Protein AF-A0A7S4QC74-F1 (afdb_monomer)

Radius of gyration: 22.08 Å; Cα contacts (8 Å, |Δi|>4): 147; chains: 1; bounding box: 47×64×62 Å

Organism: NCBI:txid49249

Mean predicted aligned error: 10.36 Å

Foldseek 3Di:
DDDDDDDPPPPPPDDPPPPDQDEEEDECEEDPGNDLVSSLVVVVCCCVVPVHQHYEYEQFYAYPPDDDPVCSQPPGDGDLVSQVVVCVVCVSHDYHYDHDQDDPVSVCCSVPNPQWDADPVGFIAGPPDRDTDDDDD

Nearest PDB structures (foldseek):
  7sq0-assembly1_A  TM=4.522E-01  e=2.556E+00  Giardia lamblia ATCC 50803
  7sq0-assembly1_B  TM=4.521E-01  e=2.919E+00  Giardia lamblia ATCC 50803
  6ces-assembly1_C  TM=3.600E-01  e=2.239E+00  Homo sapiens
  6fv3-assembly2_C  TM=4.320E-01  e=5.669E+00  Mycolicibacterium smegmatis MC2 155
  8v2j-assembly1_B  TM=4.668E-01  e=6.474E+00  Homo sapiens

Sequence (137 aa):
PIVSPPSTTTTTASKPPNQKKVSIKTRIGIDQHESLPFLLNYISNLHTNSNVTRFFIHARKVYTSGLNPAQNRFVPPLNYTRVYELCNTFPQCNFWLNGGIWDLKHARDIAFGDGVKFDCDGVGYIQDNNDPIKEKE

Structure (mmCIF, N/CA/C/O backbone):
data_AF-A0A7S4QC74-F1
#
_entry.id   AF-A0A7S4QC74-F1
#
loop_
_atom_site.group_PDB
_atom_site.id
_atom_site.type_symbol
_atom_site.label_atom_id
_atom_site.label_alt_id
_atom_site.label_comp_id
_atom_site.label_asym_id
_atom_site.label_entity_id
_atom_site.label_seq_id
_atom_site.pdbx_PDB_ins_code
_atom_site.Cartn_x
_atom_site.Cartn_y
_atom_site.Cartn_z
_atom_site.occupancy
_atom_site.B_iso_or_equiv
_atom_site.auth_seq_id
_atom_site.auth_comp_id
_atom_site.auth_asym_id
_atom_site.auth_atom_id
_atom_site.pdbx_PDB_model_num
ATOM 1 N N . PRO A 1 1 ? -37.391 39.377 44.274 1.00 40.22 1 PRO A N 1
ATOM 2 C CA . PRO A 1 1 ? -37.487 38.512 43.074 1.00 40.22 1 PRO A CA 1
ATOM 3 C C . PRO A 1 1 ? -36.085 38.152 42.563 1.00 40.22 1 PRO A C 1
ATOM 5 O O . PRO A 1 1 ? -35.385 39.001 42.025 1.00 40.22 1 PRO A O 1
ATOM 8 N N . ILE A 1 2 ? -35.650 36.921 42.831 1.00 39.28 2 ILE A N 1
ATOM 9 C CA . ILE A 1 2 ? -34.352 36.399 42.392 1.00 39.28 2 ILE A CA 1
ATOM 10 C C . ILE A 1 2 ? -34.550 35.877 40.967 1.00 39.28 2 ILE A C 1
ATOM 12 O O . ILE A 1 2 ? -35.340 34.961 40.759 1.00 39.28 2 ILE A O 1
ATOM 16 N N . VAL A 1 3 ? -33.894 36.496 39.987 1.00 45.22 3 VAL A N 1
ATOM 17 C CA . VAL A 1 3 ? -33.940 36.062 38.584 1.00 45.22 3 VAL A CA 1
ATOM 18 C C . VAL A 1 3 ? -32.833 35.031 38.380 1.00 45.22 3 VAL A C 1
ATOM 20 O O . VAL A 1 3 ? -31.654 35.350 38.523 1.00 45.22 3 VAL A O 1
ATOM 23 N N . SER A 1 4 ? -33.207 33.785 38.100 1.00 40.53 4 SER A N 1
ATOM 24 C CA . SER A 1 4 ? -32.265 32.713 37.763 1.00 40.53 4 SER A CA 1
ATOM 25 C C . SER A 1 4 ? -31.612 32.968 36.394 1.00 40.53 4 SER A C 1
ATOM 27 O O . SER A 1 4 ? -32.293 33.452 35.486 1.00 40.53 4 SER A O 1
ATOM 29 N N . PRO A 1 5 ? -30.320 32.642 36.205 1.00 48.69 5 PRO A N 1
ATOM 30 C CA . PRO A 1 5 ? -29.656 32.805 34.915 1.00 48.69 5 PRO A CA 1
ATOM 31 C C . PRO A 1 5 ? -30.138 31.755 33.894 1.00 48.69 5 PRO A C 1
ATOM 33 O O . PRO A 1 5 ? -30.537 30.655 34.287 1.00 48.69 5 PRO A O 1
ATOM 36 N N . PRO A 1 6 ? -30.094 32.064 32.583 1.00 45.94 6 PRO A N 1
ATOM 37 C CA . PRO A 1 6 ? -30.527 31.140 31.542 1.00 45.94 6 PRO A CA 1
ATOM 38 C C . PRO A 1 6 ? -29.568 29.950 31.439 1.00 45.94 6 PRO A C 1
ATOM 40 O O . PRO A 1 6 ? -28.348 30.107 31.406 1.00 45.94 6 PRO A O 1
ATOM 43 N N . SER A 1 7 ? -30.130 28.745 31.379 1.00 40.47 7 SER A N 1
ATOM 44 C CA . SER A 1 7 ? -29.383 27.506 31.182 1.00 40.47 7 SER A CA 1
ATOM 45 C C . SER A 1 7 ? -28.845 27.441 29.751 1.00 40.47 7 SER A C 1
ATOM 47 O O . SER A 1 7 ? -29.613 27.325 28.796 1.00 40.47 7 SER A O 1
ATOM 49 N N . THR A 1 8 ? -27.525 27.494 29.586 1.00 39.59 8 THR A N 1
ATOM 50 C CA . THR A 1 8 ? -26.867 27.278 28.293 1.00 39.59 8 THR A CA 1
ATOM 51 C C . THR A 1 8 ? -27.073 25.825 27.873 1.00 39.59 8 THR A C 1
ATOM 53 O O . THR A 1 8 ? -26.426 24.915 28.387 1.00 39.59 8 THR A O 1
ATOM 56 N N . THR A 1 9 ? -28.007 25.578 26.957 1.00 37.03 9 THR A N 1
ATOM 57 C CA . THR A 1 9 ? -28.151 24.260 26.336 1.00 37.03 9 THR A CA 1
ATOM 58 C C . THR A 1 9 ? -27.048 24.121 25.292 1.00 37.03 9 THR A C 1
ATOM 60 O O . THR A 1 9 ? -27.121 24.710 24.215 1.00 37.03 9 THR A O 1
ATOM 63 N N . THR A 1 10 ? -25.990 23.375 25.612 1.00 37.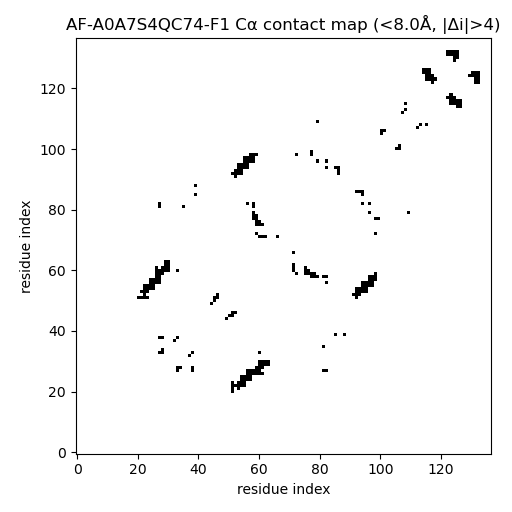34 10 THR A N 1
ATOM 64 C CA . THR A 1 10 ? -25.009 22.933 24.616 1.00 37.34 10 THR A CA 1
ATOM 65 C C . THR A 1 10 ? -25.703 21.932 23.701 1.00 37.34 10 THR A C 1
ATOM 67 O O . THR A 1 10 ? -25.745 20.736 23.983 1.00 37.34 10 THR A O 1
ATOM 70 N N . THR A 1 11 ? -26.289 22.423 22.610 1.00 39.62 11 THR A N 1
ATOM 71 C CA . THR A 1 11 ? -26.773 21.578 21.520 1.00 39.62 11 THR A CA 1
ATOM 72 C C . THR A 1 11 ? -25.557 20.912 20.891 1.00 39.62 11 THR A C 1
ATOM 74 O O . THR A 1 11 ? -24.855 21.505 20.073 1.00 39.62 11 THR A O 1
ATOM 77 N N . THR A 1 12 ? -25.275 19.674 21.290 1.00 44.22 12 THR A N 1
ATOM 78 C CA . THR A 1 12 ? -24.411 18.789 20.516 1.00 44.22 12 THR A CA 1
ATOM 79 C C . THR A 1 12 ? -25.059 18.657 19.143 1.00 44.22 12 THR A C 1
ATOM 81 O O . THR A 1 12 ? -26.157 18.120 19.001 1.00 44.22 12 THR A O 1
A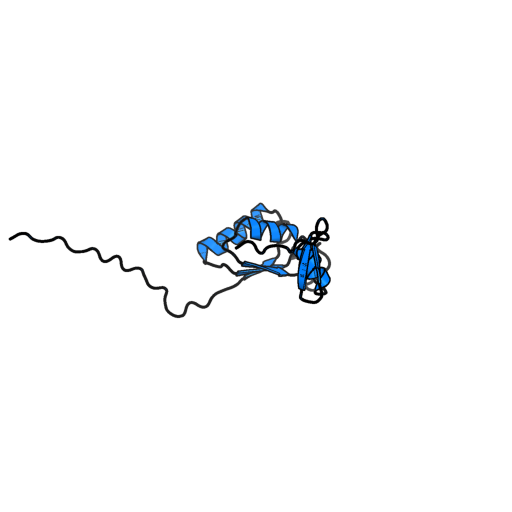TOM 84 N N . ALA A 1 13 ? -24.433 19.253 18.126 1.00 54.00 13 ALA A N 1
ATOM 85 C CA . ALA A 1 13 ? -24.905 19.153 16.755 1.00 54.00 13 ALA A CA 1
ATOM 86 C C . ALA A 1 13 ? -24.911 17.669 16.371 1.00 54.00 13 ALA A C 1
ATOM 88 O O . ALA A 1 13 ? -23.866 17.058 16.142 1.00 54.00 13 ALA A O 1
ATOM 89 N N . SER A 1 14 ? -26.101 17.072 16.381 1.00 60.22 14 SER A N 1
ATOM 90 C CA . SER A 1 14 ? -26.298 15.700 15.946 1.00 60.22 14 SER A CA 1
ATOM 91 C C . SER A 1 14 ? -25.851 15.588 14.488 1.00 60.22 14 SER A C 1
ATOM 93 O O . SER A 1 14 ? -26.221 16.390 13.628 1.00 60.22 14 SER A O 1
ATOM 95 N N . LYS A 1 15 ? -24.969 14.620 14.228 1.00 53.94 15 LYS A N 1
ATOM 96 C CA . LYS A 1 15 ? -24.432 14.337 12.896 1.00 53.94 15 LYS A CA 1
ATOM 97 C C . LYS A 1 15 ? -25.603 14.171 11.917 1.00 53.94 15 LYS A C 1
ATOM 99 O O . LYS A 1 15 ? -26.489 13.364 12.205 1.00 53.94 15 LYS A O 1
ATOM 104 N N . PRO A 1 16 ? -25.626 14.890 10.778 1.00 52.38 16 PRO A N 1
ATOM 105 C CA . PRO A 1 16 ? -26.773 14.871 9.886 1.00 52.38 16 PRO A CA 1
ATOM 106 C C . PRO A 1 16 ? -27.056 13.435 9.416 1.00 52.38 16 PRO A C 1
ATOM 108 O O . PRO A 1 16 ? -26.122 12.712 9.034 1.00 52.38 16 PRO A O 1
ATOM 111 N N . PRO A 1 17 ? -28.327 13.001 9.442 1.00 59.25 17 PRO A N 1
ATOM 112 C CA . PRO A 1 17 ? -28.722 11.617 9.219 1.00 59.25 17 PRO A CA 1
ATOM 113 C C . PRO A 1 17 ? -28.709 11.290 7.721 1.00 59.25 17 PRO A C 1
ATOM 115 O O . PRO A 1 17 ? -29.757 11.143 7.112 1.00 59.25 17 PRO A O 1
ATOM 118 N N . ASN A 1 18 ? -27.521 11.263 7.102 1.00 59.56 18 ASN A N 1
ATOM 119 C CA . ASN A 1 18 ? -27.227 10.583 5.825 1.00 59.56 18 ASN A CA 1
ATOM 120 C C . ASN A 1 18 ? -25.781 10.771 5.324 1.00 59.56 18 ASN A C 1
ATOM 122 O O . ASN A 1 18 ? -25.504 10.648 4.128 1.00 59.56 18 ASN A O 1
ATOM 126 N N . GLN A 1 19 ? -24.817 11.068 6.202 1.00 70.19 19 GLN A N 1
ATOM 127 C CA . GLN A 1 19 ? -23.430 11.210 5.757 1.00 70.19 19 GLN A CA 1
ATOM 128 C C . GLN A 1 19 ? -22.847 9.844 5.354 1.00 70.19 19 GLN A C 1
ATOM 130 O O . GLN A 1 19 ? -22.421 9.051 6.199 1.00 70.19 19 GLN A O 1
ATOM 135 N N . LYS A 1 20 ? -22.828 9.568 4.043 1.00 80.94 20 LYS A N 1
ATOM 136 C CA . LYS A 1 20 ? -22.210 8.367 3.472 1.00 80.94 20 LYS A CA 1
ATOM 137 C C . LYS A 1 20 ? -20.737 8.324 3.868 1.00 80.94 20 LYS A C 1
ATOM 139 O O . LYS A 1 20 ? -20.005 9.297 3.701 1.00 80.94 20 LYS A O 1
ATOM 144 N N . LYS A 1 21 ? -20.295 7.180 4.392 1.00 86.88 21 LYS A N 1
ATOM 145 C CA . LYS A 1 21 ? -18.885 6.970 4.726 1.00 86.88 21 LYS A CA 1
ATOM 146 C C . LYS A 1 21 ? -18.075 6.951 3.421 1.00 86.88 21 LYS A C 1
ATOM 148 O O . LYS A 1 21 ? -18.310 6.085 2.579 1.00 86.88 21 LYS A O 1
ATOM 153 N N . VAL A 1 22 ? -17.120 7.865 3.277 1.00 93.25 22 VAL A N 1
ATOM 154 C CA . VAL A 1 22 ? -16.197 7.934 2.131 1.00 93.25 22 VAL A CA 1
ATOM 155 C C . VAL A 1 22 ? -14.953 7.086 2.419 1.00 93.25 22 VAL A C 1
ATOM 157 O O . VAL A 1 22 ? -14.578 6.877 3.573 1.00 93.25 22 VAL A O 1
ATOM 160 N N . SER A 1 23 ? -14.343 6.527 1.379 1.00 96.38 23 SER A N 1
ATOM 161 C CA . SER A 1 23 ? -13.056 5.827 1.446 1.00 96.38 23 SER A CA 1
ATOM 162 C C . SER A 1 23 ? -12.164 6.273 0.299 1.00 96.38 23 SER A C 1
ATOM 164 O O . SER A 1 23 ? -12.669 6.643 -0.760 1.00 96.38 23 SER A O 1
ATOM 166 N N . ILE A 1 24 ? -10.851 6.186 0.487 1.00 97.94 24 ILE A N 1
ATOM 167 C CA . ILE A 1 24 ? -9.859 6.569 -0.521 1.00 97.94 24 ILE A CA 1
ATOM 168 C C . ILE A 1 24 ? -9.040 5.346 -0.911 1.00 97.94 24 ILE A C 1
ATOM 170 O O . ILE A 1 24 ? -8.614 4.584 -0.050 1.00 97.94 24 ILE A O 1
ATOM 174 N N . LYS A 1 25 ? -8.792 5.164 -2.210 1.00 98.12 25 LYS A N 1
ATOM 175 C CA . LYS A 1 25 ? -7.805 4.206 -2.712 1.00 98.12 25 LYS A CA 1
ATOM 176 C C . LYS A 1 25 ? -6.662 4.968 -3.362 1.00 98.12 25 LYS A C 1
ATOM 178 O O . LYS A 1 25 ? -6.898 5.728 -4.294 1.00 98.12 25 LYS A O 1
ATOM 183 N N . THR A 1 26 ? -5.442 4.761 -2.882 1.00 97.81 26 THR A N 1
ATOM 184 C CA . THR A 1 26 ? -4.262 5.489 -3.367 1.00 97.81 26 THR A CA 1
ATOM 185 C C . THR A 1 26 ? -3.023 4.593 -3.439 1.00 97.81 26 THR A C 1
ATOM 187 O O . THR A 1 26 ? -3.085 3.394 -3.156 1.00 97.81 26 THR A O 1
ATOM 190 N N . ARG A 1 27 ? -1.902 5.170 -3.866 1.00 98.31 27 ARG A N 1
ATOM 191 C CA . ARG A 1 27 ? -0.570 4.564 -3.919 1.00 98.31 27 ARG A CA 1
ATOM 192 C C . ARG A 1 27 ? 0.344 5.192 -2.871 1.00 98.31 27 ARG A C 1
ATOM 194 O O . ARG A 1 27 ? 0.087 6.295 -2.405 1.00 98.31 27 ARG A O 1
ATOM 201 N N . ILE A 1 28 ? 1.423 4.495 -2.527 1.00 98.38 28 ILE A N 1
ATOM 202 C CA . ILE A 1 28 ? 2.397 4.948 -1.512 1.00 98.38 28 ILE A CA 1
ATOM 203 C C . ILE A 1 28 ? 3.298 6.106 -1.971 1.00 98.38 28 ILE A C 1
ATOM 205 O O . ILE A 1 28 ? 4.074 6.629 -1.176 1.00 98.38 28 ILE A O 1
ATOM 209 N N . GLY A 1 29 ? 3.222 6.492 -3.244 1.00 97.75 29 GLY A N 1
ATOM 210 C CA . GLY A 1 29 ? 4.016 7.575 -3.806 1.00 97.75 29 GLY A CA 1
ATOM 211 C C . GLY A 1 29 ? 3.719 7.815 -5.282 1.00 97.75 29 GLY A C 1
ATOM 212 O O . GLY A 1 29 ? 3.059 7.003 -5.944 1.00 97.75 29 GLY A O 1
ATOM 213 N N . ILE A 1 30 ? 4.236 8.928 -5.787 1.00 97.69 30 ILE A N 1
ATOM 214 C CA . ILE A 1 30 ? 4.116 9.372 -7.177 1.00 97.69 30 ILE A CA 1
ATOM 215 C C . ILE A 1 30 ? 5.454 9.945 -7.640 1.00 97.69 30 ILE A C 1
ATOM 217 O O . ILE A 1 30 ? 6.013 10.818 -6.986 1.00 97.69 30 ILE A O 1
ATOM 221 N N . ASP A 1 31 ? 5.978 9.433 -8.752 1.00 96.69 31 ASP A N 1
ATOM 222 C CA . ASP A 1 31 ? 7.256 9.834 -9.343 1.00 96.69 31 ASP A CA 1
ATOM 223 C C . ASP A 1 31 ? 8.407 9.851 -8.315 1.00 96.69 31 ASP A C 1
ATOM 225 O O . ASP A 1 31 ? 8.847 8.782 -7.875 1.00 96.69 31 ASP A O 1
ATOM 229 N N . GLN A 1 32 ? 8.885 11.042 -7.931 1.00 95.69 32 GLN A N 1
ATOM 230 C CA . GLN A 1 32 ? 9.952 11.251 -6.937 1.00 95.69 32 GLN A CA 1
ATOM 231 C C . GLN A 1 32 ? 9.422 11.497 -5.512 1.00 95.69 32 GLN A C 1
ATOM 233 O O . GLN A 1 32 ? 10.180 11.523 -4.544 1.00 95.69 32 GLN A O 1
ATOM 238 N N . HIS A 1 33 ? 8.109 11.660 -5.353 1.00 96.75 33 HIS A N 1
ATOM 239 C CA . HIS A 1 33 ? 7.451 11.848 -4.065 1.00 96.75 33 HIS A CA 1
ATOM 240 C C . HIS A 1 33 ? 7.057 10.491 -3.472 1.00 96.75 33 HIS A C 1
ATOM 242 O O . HIS A 1 33 ? 5.919 10.036 -3.594 1.00 96.75 33 HIS A O 1
ATOM 248 N N . GLU A 1 34 ? 8.021 9.826 -2.836 1.00 95.12 34 GLU A N 1
ATOM 249 C CA . GLU A 1 34 ? 7.830 8.511 -2.199 1.00 95.12 34 GLU A CA 1
ATOM 250 C C . GLU A 1 34 ? 8.398 8.420 -0.772 1.00 95.12 34 GLU A C 1
ATOM 252 O O . GLU A 1 34 ? 8.522 7.337 -0.191 1.00 95.12 34 GLU A O 1
ATOM 257 N N . SER A 1 35 ? 8.759 9.554 -0.169 1.00 97.94 35 SER A N 1
ATOM 258 C CA . SER A 1 35 ? 9.246 9.577 1.211 1.00 97.94 35 SER A CA 1
ATOM 259 C C . SER A 1 35 ? 8.128 9.218 2.198 1.00 97.94 35 SER A C 1
ATOM 261 O O . SER A 1 35 ? 6.943 9.434 1.934 1.00 97.94 35 SER A O 1
ATOM 263 N N . LEU A 1 36 ? 8.489 8.635 3.346 1.00 97.88 36 LEU A N 1
ATOM 264 C CA . LEU A 1 36 ? 7.499 8.305 4.377 1.00 97.88 36 LEU A CA 1
ATOM 265 C C . LEU A 1 36 ? 6.805 9.578 4.894 1.00 97.88 36 LEU A C 1
ATOM 267 O O . LEU A 1 36 ? 5.576 9.588 4.90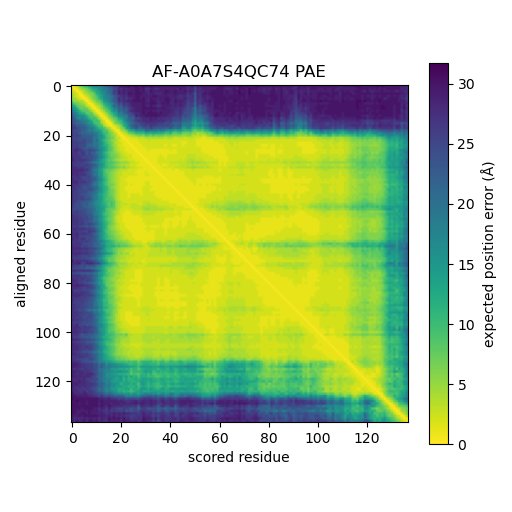3 1.00 97.88 36 LEU A O 1
ATOM 271 N N . PRO A 1 37 ? 7.523 10.682 5.198 1.00 98.50 37 PRO A N 1
ATOM 272 C CA . PRO A 1 37 ? 6.887 11.936 5.599 1.00 98.50 37 PRO A CA 1
ATOM 273 C C . PRO A 1 37 ? 5.869 12.470 4.586 1.00 98.50 37 PRO A C 1
ATOM 275 O O . PRO A 1 37 ? 4.822 12.971 4.987 1.00 98.50 37 PRO A O 1
ATOM 278 N N . PHE A 1 38 ? 6.132 12.326 3.281 1.00 98.25 38 PHE A N 1
ATOM 279 C CA . PHE A 1 38 ? 5.174 12.715 2.244 1.00 98.25 38 PHE A CA 1
ATOM 280 C C . PHE A 1 38 ? 3.860 11.931 2.368 1.00 98.25 38 PHE A C 1
ATOM 282 O O . PHE A 1 38 ? 2.783 12.527 2.402 1.00 98.25 38 PHE A O 1
ATOM 289 N N . LEU A 1 39 ? 3.950 10.603 2.491 1.00 98.38 39 LEU A N 1
ATOM 290 C CA . LEU A 1 39 ? 2.784 9.730 2.628 1.00 98.38 39 LEU A CA 1
ATOM 291 C C . LEU A 1 39 ? 2.012 9.999 3.931 1.00 98.38 39 LEU A C 1
ATOM 293 O O . LEU A 1 39 ? 0.786 10.105 3.900 1.00 98.38 39 LEU A O 1
ATOM 297 N N . LEU A 1 40 ? 2.716 10.155 5.058 1.00 98.44 40 LEU A N 1
ATOM 298 C CA . LEU A 1 40 ? 2.102 10.469 6.353 1.00 98.44 40 LEU A CA 1
ATOM 299 C C . LEU A 1 40 ? 1.364 11.813 6.310 1.00 98.44 40 LEU A C 1
ATOM 301 O O . LEU A 1 40 ? 0.209 11.897 6.727 1.00 98.44 40 LEU A O 1
ATOM 305 N N . ASN A 1 41 ? 1.992 12.849 5.747 1.00 98.38 41 ASN A N 1
ATOM 306 C CA . ASN A 1 41 ? 1.370 14.161 5.594 1.00 98.38 41 ASN A CA 1
ATOM 307 C C . ASN A 1 41 ? 0.126 14.096 4.692 1.00 98.38 41 ASN A C 1
ATOM 309 O O . ASN A 1 41 ? -0.906 14.682 5.010 1.00 98.38 41 ASN A O 1
ATOM 313 N N . TYR A 1 42 ? 0.185 13.349 3.587 1.00 98.06 42 TYR A N 1
ATOM 314 C CA . TYR A 1 42 ? -0.964 13.151 2.703 1.00 98.06 42 TYR A CA 1
ATOM 315 C C . TYR A 1 42 ? -2.161 12.521 3.436 1.00 98.06 42 TYR A C 1
ATOM 317 O O . TYR A 1 42 ? -3.272 13.049 3.367 1.00 98.06 42 TYR A O 1
ATOM 325 N N . ILE A 1 43 ? -1.938 11.436 4.183 1.00 98.25 43 ILE A N 1
ATOM 326 C CA . ILE A 1 43 ? -2.996 10.757 4.947 1.00 98.25 43 ILE A CA 1
ATOM 327 C C . ILE A 1 43 ? -3.531 11.645 6.078 1.00 98.25 43 ILE A C 1
ATOM 329 O O . ILE A 1 43 ? -4.748 11.760 6.230 1.00 98.25 43 ILE A O 1
ATOM 333 N N . SER A 1 44 ? -2.648 12.330 6.812 1.00 98.19 44 SER A N 1
ATOM 334 C CA . SER A 1 44 ? -3.030 13.269 7.873 1.00 98.19 44 SER A CA 1
ATOM 335 C C . SER A 1 44 ? -3.938 14.387 7.352 1.00 98.19 44 SER A C 1
ATOM 337 O O . SER A 1 44 ? -4.975 14.677 7.953 1.00 98.19 44 SER A O 1
ATOM 339 N N . ASN A 1 45 ? -3.617 14.959 6.186 1.00 97.75 45 ASN A N 1
ATOM 340 C CA . ASN A 1 45 ? -4.429 16.006 5.569 1.00 97.75 45 ASN A CA 1
ATOM 341 C C . ASN A 1 45 ? -5.819 15.504 5.161 1.00 97.75 45 ASN A C 1
ATOM 343 O O . ASN A 1 45 ? -6.807 16.202 5.384 1.00 97.75 45 ASN A O 1
ATOM 347 N N . LEU A 1 46 ? -5.923 14.300 4.594 1.00 96.50 46 LEU A N 1
ATOM 348 C CA . LEU A 1 46 ? -7.216 13.705 4.231 1.00 96.50 46 LEU A CA 1
ATOM 349 C C . LEU A 1 46 ? -8.071 13.378 5.458 1.00 96.50 46 LEU A C 1
ATOM 351 O O . LEU A 1 46 ? -9.289 13.563 5.445 1.00 96.50 46 LEU A O 1
ATOM 355 N N . HIS A 1 47 ? -7.436 12.896 6.522 1.00 95.44 47 HIS A N 1
ATOM 356 C CA . HIS A 1 47 ? -8.119 12.602 7.769 1.00 95.44 47 HIS A CA 1
ATOM 357 C C . HIS A 1 47 ? -8.619 13.886 8.447 1.00 95.44 47 HIS A C 1
ATOM 359 O O . HIS A 1 47 ? -9.813 14.016 8.703 1.00 95.44 47 HIS A O 1
ATOM 365 N N . THR A 1 48 ? -7.735 14.863 8.651 1.00 95.38 48 THR A N 1
ATOM 366 C CA . THR A 1 48 ? -8.037 16.105 9.381 1.00 95.38 48 THR A CA 1
ATOM 367 C C . THR A 1 48 ? -9.061 16.971 8.651 1.00 95.38 48 THR A C 1
ATOM 369 O O . THR A 1 48 ? -10.006 17.459 9.263 1.00 95.38 48 THR A O 1
ATOM 372 N N . ASN A 1 49 ? -8.920 17.134 7.331 1.00 94.25 49 ASN A N 1
ATOM 373 C CA . ASN A 1 49 ? -9.760 18.066 6.572 1.00 94.25 49 ASN A CA 1
ATOM 374 C C . ASN A 1 49 ? -11.047 17.433 6.027 1.00 94.25 49 ASN A C 1
ATOM 376 O O . ASN A 1 49 ? -11.951 18.147 5.600 1.00 94.25 49 ASN A O 1
ATOM 380 N N . SER A 1 50 ? -11.138 16.102 5.966 1.00 92.00 50 SER A N 1
ATOM 381 C CA . SER A 1 50 ? -12.272 15.416 5.323 1.00 92.00 50 SER A CA 1
ATOM 382 C C . SER A 1 50 ? -12.835 14.244 6.125 1.00 92.00 50 SER A C 1
ATOM 384 O O . SER A 1 50 ? -13.757 13.576 5.654 1.00 92.00 50 SER A O 1
ATOM 386 N N . ASN A 1 51 ? -12.322 13.996 7.335 1.00 91.69 51 ASN A N 1
ATOM 387 C CA . ASN A 1 51 ? -12.753 12.921 8.232 1.00 91.69 51 ASN A CA 1
ATOM 388 C C . ASN A 1 51 ? -12.773 11.537 7.552 1.00 91.69 51 ASN A C 1
ATOM 390 O O . ASN A 1 51 ? -13.645 10.698 7.800 1.00 91.69 51 ASN A O 1
ATOM 394 N N . VAL A 1 52 ? -11.827 11.303 6.635 1.00 95.81 52 VAL A N 1
ATOM 395 C CA . VAL A 1 52 ? -11.654 9.993 6.006 1.00 95.81 52 VAL A CA 1
ATOM 396 C C . VAL A 1 52 ? -10.892 9.098 6.975 1.00 95.81 52 VAL A C 1
ATOM 398 O O . VAL A 1 52 ? -9.827 9.459 7.467 1.00 95.81 52 VAL A O 1
ATOM 401 N N . THR A 1 53 ? -11.440 7.915 7.238 1.00 96.94 53 THR A N 1
ATOM 402 C CA . THR A 1 53 ? -10.841 6.910 8.133 1.00 96.94 53 THR A CA 1
ATOM 403 C C . THR A 1 53 ? -10.624 5.568 7.447 1.00 96.94 53 THR A C 1
ATOM 405 O O . THR A 1 53 ? -10.290 4.586 8.102 1.00 96.94 53 THR A O 1
ATOM 408 N N . ARG A 1 54 ? -10.854 5.485 6.130 1.00 97.81 54 ARG A N 1
ATOM 409 C CA . ARG A 1 54 ? -10.765 4.233 5.373 1.00 97.81 54 ARG A CA 1
ATOM 410 C C . ARG A 1 54 ? -9.929 4.391 4.119 1.00 97.81 54 ARG A C 1
ATOM 412 O O . ARG A 1 54 ? -10.335 5.098 3.191 1.00 97.81 54 ARG A O 1
ATOM 419 N N . PHE A 1 55 ? -8.808 3.683 4.083 1.00 98.50 55 PHE A N 1
ATOM 420 C CA . PHE A 1 55 ? -7.798 3.823 3.048 1.00 98.50 55 PHE A CA 1
ATOM 421 C C . PHE A 1 55 ? -7.410 2.468 2.462 1.00 98.50 55 PHE A C 1
ATOM 423 O O . PHE A 1 55 ? -6.988 1.567 3.173 1.00 98.50 55 PHE A O 1
ATOM 430 N N . PHE A 1 56 ? -7.496 2.333 1.146 1.00 98.56 56 PHE A N 1
ATOM 431 C CA . PHE A 1 56 ? -6.964 1.194 0.408 1.00 98.56 56 PHE A CA 1
ATOM 432 C C . PHE A 1 56 ? -5.620 1.608 -0.188 1.00 98.56 56 PHE A C 1
ATOM 434 O O . PHE A 1 56 ? -5.571 2.440 -1.099 1.00 98.56 56 PHE A O 1
ATOM 441 N N . ILE A 1 57 ? -4.524 1.054 0.320 1.00 98.50 57 ILE A N 1
ATOM 442 C CA . ILE A 1 57 ? -3.176 1.475 -0.060 1.00 98.50 57 ILE A CA 1
ATOM 443 C C . ILE A 1 57 ? -2.568 0.438 -0.991 1.00 98.50 57 ILE A C 1
ATOM 445 O O . ILE A 1 57 ? -2.228 -0.671 -0.587 1.00 98.50 57 ILE A O 1
ATOM 449 N N . HIS A 1 58 ? -2.407 0.808 -2.258 1.00 98.25 58 HIS A N 1
ATOM 450 C CA . HIS A 1 58 ? -1.599 0.027 -3.177 1.00 98.25 58 HIS A CA 1
ATOM 451 C C . HIS A 1 58 ? -0.121 0.262 -2.854 1.00 98.25 58 HIS A C 1
ATOM 453 O O . HIS A 1 58 ? 0.396 1.363 -3.044 1.00 98.25 58 HIS A O 1
ATOM 459 N N . ALA A 1 59 ? 0.579 -0.784 -2.429 1.00 98.12 59 ALA A N 1
ATOM 460 C CA . ALA A 1 59 ? 1.953 -0.728 -1.929 1.00 98.12 59 ALA A CA 1
ATOM 461 C C . ALA A 1 59 ? 3.025 -0.546 -3.020 1.00 98.12 59 ALA A C 1
ATOM 463 O O . ALA A 1 59 ? 4.153 -0.988 -2.864 1.00 98.12 59 ALA A O 1
ATOM 464 N N . ARG A 1 60 ? 2.681 0.091 -4.143 1.00 98.25 60 ARG A N 1
ATOM 465 C CA . ARG A 1 60 ? 3.623 0.510 -5.192 1.00 98.25 60 ARG A CA 1
ATOM 466 C C . ARG A 1 60 ? 3.408 1.987 -5.439 1.00 98.25 60 ARG A C 1
ATOM 468 O O . ARG A 1 60 ? 2.267 2.448 -5.372 1.00 98.25 60 ARG A O 1
ATOM 475 N N . LYS A 1 61 ? 4.465 2.712 -5.782 1.00 97.94 61 LYS A N 1
ATOM 476 C CA . LYS A 1 61 ? 4.302 4.053 -6.340 1.00 97.94 61 LYS A CA 1
ATOM 477 C C . LYS A 1 61 ? 3.761 4.005 -7.769 1.00 97.94 61 LYS A C 1
ATOM 479 O O . LYS A 1 61 ? 3.652 2.938 -8.378 1.00 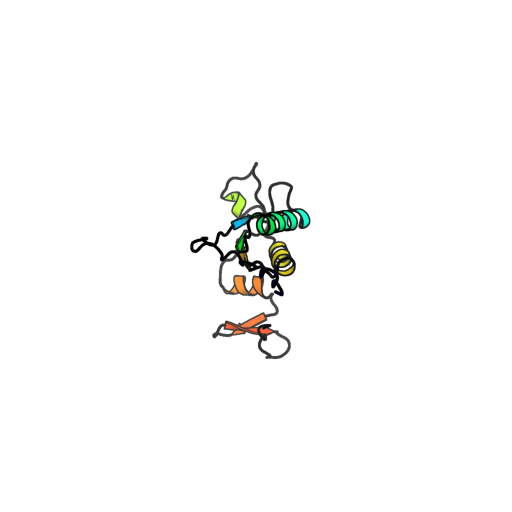97.94 61 LYS A O 1
ATOM 484 N N . VAL A 1 62 ? 3.382 5.160 -8.298 1.00 97.94 62 VAL A N 1
ATOM 485 C CA . VAL A 1 62 ? 3.068 5.346 -9.720 1.00 97.94 62 VAL A CA 1
ATOM 486 C C . VAL A 1 62 ? 4.125 6.221 -10.372 1.00 97.94 62 VAL A C 1
ATOM 488 O O . VAL A 1 62 ? 4.529 7.218 -9.786 1.00 97.94 62 VAL A O 1
ATOM 491 N N . TYR A 1 63 ? 4.545 5.852 -11.578 1.00 97.69 63 TYR A N 1
ATOM 492 C CA . TYR A 1 63 ? 5.234 6.766 -12.481 1.00 97.69 63 TYR A CA 1
ATOM 493 C C . TYR A 1 63 ? 4.211 7.333 -13.462 1.00 97.69 63 TYR A C 1
ATOM 495 O O . TYR A 1 63 ? 3.486 6.565 -14.104 1.00 97.69 63 TYR A O 1
ATOM 503 N N . THR A 1 64 ? 4.120 8.657 -13.548 1.00 96.06 64 THR A N 1
ATOM 504 C CA . THR A 1 64 ? 3.180 9.354 -14.443 1.00 96.06 64 THR A CA 1
ATOM 505 C C . THR A 1 64 ? 3.690 9.445 -15.876 1.00 96.06 64 THR A C 1
ATOM 507 O O . THR A 1 64 ? 2.906 9.631 -16.803 1.00 96.06 64 THR A O 1
ATOM 510 N N . SER A 1 65 ? 4.994 9.255 -16.064 1.00 94.12 65 SER A N 1
ATOM 511 C CA . SER A 1 65 ? 5.664 9.224 -17.359 1.00 94.12 65 SER A CA 1
ATOM 512 C C . SER A 1 65 ? 6.523 7.967 -17.498 1.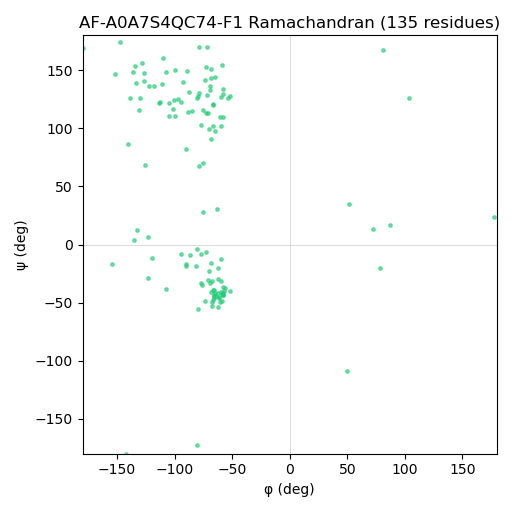00 94.12 65 SER A C 1
ATOM 514 O O . SER A 1 65 ? 6.904 7.331 -16.515 1.00 94.12 65 SER A O 1
ATOM 516 N N . GLY A 1 66 ? 6.783 7.558 -18.740 1.00 95.19 66 GLY A N 1
ATOM 517 C CA . GLY A 1 66 ? 7.654 6.422 -19.058 1.00 95.19 66 GLY A CA 1
ATOM 518 C C . GLY A 1 66 ? 7.034 5.030 -18.884 1.00 95.19 66 GLY A C 1
ATOM 519 O O . GLY A 1 66 ? 7.520 4.096 -19.512 1.00 95.19 66 GLY A O 1
ATOM 520 N N . LEU A 1 67 ? 5.952 4.874 -18.110 1.00 96.62 67 LEU A N 1
ATOM 521 C CA . LEU A 1 67 ? 5.244 3.598 -17.942 1.00 96.62 67 LEU A CA 1
ATOM 522 C C . LEU A 1 67 ? 3.749 3.713 -18.245 1.00 96.62 67 LEU A C 1
ATOM 524 O O . LEU A 1 67 ? 3.072 4.647 -17.817 1.00 96.62 67 LEU A O 1
ATOM 528 N N . ASN A 1 68 ? 3.197 2.690 -18.894 1.00 96.00 68 ASN A N 1
ATOM 529 C CA . ASN A 1 68 ? 1.756 2.563 -19.095 1.00 96.00 68 ASN A CA 1
ATOM 530 C C . ASN A 1 68 ? 1.036 2.039 -17.823 1.00 96.00 68 ASN A C 1
ATOM 532 O O . ASN A 1 68 ? 1.686 1.581 -16.871 1.00 96.00 68 ASN A O 1
ATOM 536 N N . PRO A 1 69 ? -0.313 2.067 -17.773 1.00 94.00 69 PRO A N 1
ATOM 537 C CA . PRO A 1 69 ? -1.071 1.628 -16.599 1.00 94.00 69 PRO A CA 1
ATOM 538 C C . PRO A 1 69 ? -0.846 0.167 -16.185 1.00 94.00 69 PRO A C 1
ATOM 540 O O . PRO A 1 69 ? -0.919 -0.140 -14.994 1.00 94.00 69 PRO A O 1
ATOM 543 N N . ALA A 1 70 ? -0.578 -0.736 -17.132 1.00 95.44 70 ALA A N 1
ATOM 544 C CA . ALA A 1 70 ? -0.302 -2.139 -16.835 1.00 95.44 70 ALA A CA 1
ATOM 545 C C . ALA A 1 70 ? 1.100 -2.302 -16.232 1.00 95.44 70 ALA A C 1
ATOM 547 O O . ALA A 1 70 ? 1.239 -2.882 -15.158 1.00 95.44 70 ALA A O 1
ATOM 548 N N . GLN A 1 71 ? 2.123 -1.707 -16.849 1.00 97.31 71 GLN A N 1
ATOM 549 C CA . GLN A 1 71 ? 3.503 -1.704 -16.349 1.00 97.31 71 GLN A CA 1
ATOM 550 C C . GLN A 1 71 ? 3.590 -1.119 -14.939 1.00 97.31 71 GLN A C 1
ATOM 552 O O . GLN A 1 71 ? 4.254 -1.676 -14.070 1.00 97.31 71 GLN A O 1
ATOM 557 N N . ASN A 1 72 ? 2.829 -0.062 -14.664 1.00 97.00 72 ASN A N 1
ATOM 558 C CA . ASN A 1 72 ? 2.730 0.547 -13.343 1.00 97.00 72 ASN A CA 1
ATOM 559 C C . ASN A 1 72 ? 2.215 -0.404 -12.243 1.00 97.00 72 ASN A C 1
ATOM 561 O O . ASN A 1 72 ? 2.294 -0.056 -11.065 1.00 97.00 72 ASN A O 1
ATOM 565 N N . ARG A 1 73 ? 1.663 -1.580 -12.575 1.00 94.62 73 ARG A N 1
ATOM 566 C CA . ARG A 1 73 ? 1.263 -2.616 -11.602 1.00 94.62 73 ARG A CA 1
ATOM 567 C C . ARG A 1 73 ? 2.377 -3.616 -11.285 1.00 94.62 73 ARG A C 1
ATOM 569 O O . ARG A 1 73 ? 2.297 -4.259 -10.244 1.00 94.62 73 ARG A O 1
ATOM 576 N N . PHE A 1 74 ? 3.402 -3.719 -12.132 1.00 94.62 74 PHE A N 1
ATOM 577 C CA . PHE A 1 74 ? 4.430 -4.764 -12.041 1.00 94.62 74 PHE A CA 1
ATOM 578 C C . PHE A 1 74 ? 5.861 -4.228 -11.923 1.00 94.62 74 PHE A C 1
ATOM 580 O O . PHE A 1 74 ? 6.684 -4.880 -11.286 1.00 94.62 74 PHE A O 1
ATOM 587 N N . VAL A 1 75 ? 6.151 -3.043 -12.468 1.00 96.75 75 VAL A N 1
ATOM 588 C CA . VAL A 1 75 ? 7.512 -2.482 -12.527 1.00 96.75 75 VAL A CA 1
ATOM 589 C C . VAL A 1 75 ? 7.961 -1.843 -11.202 1.00 96.75 75 VAL A C 1
ATOM 591 O O . VAL A 1 75 ? 8.987 -2.271 -10.682 1.00 96.75 75 VAL A O 1
ATOM 594 N N . PRO A 1 76 ? 7.248 -0.869 -10.590 1.00 97.69 76 PRO A N 1
ATOM 595 C CA . PRO A 1 76 ? 7.746 -0.223 -9.367 1.00 97.69 76 PRO A CA 1
ATOM 596 C C . PRO A 1 76 ? 7.655 -1.198 -8.191 1.00 97.69 76 PRO A C 1
ATOM 598 O O . PRO A 1 76 ? 6.566 -1.727 -8.000 1.00 97.69 76 PRO A O 1
ATOM 601 N N . PRO A 1 77 ? 8.701 -1.453 -7.395 1.00 97.38 77 PRO A N 1
ATOM 602 C CA . PRO A 1 77 ? 8.685 -2.510 -6.382 1.00 97.38 77 PRO A CA 1
ATOM 603 C C . PRO A 1 77 ? 7.570 -2.334 -5.340 1.00 97.38 77 PRO A C 1
ATOM 605 O O . PRO A 1 77 ? 7.091 -1.225 -5.085 1.00 97.38 77 PRO A O 1
ATOM 608 N N . LEU A 1 78 ? 7.147 -3.452 -4.745 1.00 97.75 78 LEU A N 1
ATOM 609 C CA . LEU A 1 78 ? 6.230 -3.443 -3.605 1.00 97.75 78 LEU A CA 1
ATOM 610 C C . LEU A 1 78 ? 6.966 -2.988 -2.346 1.00 97.75 78 LEU A C 1
ATOM 612 O O . LEU A 1 78 ? 8.110 -3.370 -2.123 1.00 97.75 78 LEU A O 1
ATOM 616 N N . ASN A 1 79 ? 6.291 -2.208 -1.509 1.00 97.25 79 ASN A N 1
ATOM 617 C CA . ASN A 1 79 ? 6.792 -1.784 -0.210 1.00 97.25 79 ASN A CA 1
ATOM 618 C C . ASN A 1 79 ? 5.657 -1.812 0.824 1.00 97.25 79 ASN A C 1
ATOM 620 O O . ASN A 1 79 ? 4.953 -0.820 1.035 1.00 97.25 79 ASN A O 1
ATOM 624 N N . TYR A 1 80 ? 5.461 -2.983 1.434 1.00 97.38 80 TYR A N 1
ATOM 625 C CA . TYR A 1 80 ? 4.431 -3.218 2.451 1.00 97.38 80 TYR A CA 1
ATOM 626 C C . TYR A 1 80 ? 4.734 -2.526 3.777 1.00 97.38 80 TYR A C 1
ATOM 628 O O . TYR A 1 80 ? 3.807 -2.044 4.425 1.00 97.38 80 TYR A O 1
ATOM 636 N N . THR A 1 81 ? 6.015 -2.357 4.118 1.00 95.75 81 THR A N 1
ATOM 637 C CA . THR A 1 81 ? 6.458 -1.646 5.324 1.00 95.75 81 THR A CA 1
ATOM 638 C C . THR A 1 81 ? 5.822 -0.264 5.428 1.00 95.75 81 THR A C 1
ATOM 640 O O . THR A 1 81 ? 5.345 0.108 6.491 1.00 95.75 81 THR A O 1
ATOM 643 N N . ARG A 1 82 ? 5.694 0.476 4.316 1.00 97.06 82 ARG A N 1
ATOM 644 C CA . ARG A 1 82 ? 5.033 1.796 4.326 1.00 97.06 82 ARG A CA 1
ATOM 645 C C . ARG A 1 82 ? 3.565 1.756 4.736 1.00 97.06 82 ARG A C 1
ATOM 647 O O . ARG A 1 82 ? 3.080 2.734 5.290 1.00 97.06 82 ARG A O 1
ATOM 654 N N . VAL A 1 83 ? 2.858 0.664 4.463 1.00 97.56 83 VAL A N 1
ATOM 655 C CA . VAL A 1 83 ? 1.467 0.503 4.902 1.00 97.56 83 VAL A CA 1
ATOM 656 C C . VAL A 1 83 ? 1.414 0.161 6.390 1.00 97.56 83 VAL A C 1
ATOM 658 O O . VAL A 1 83 ? 0.548 0.674 7.086 1.00 97.56 83 VAL A O 1
ATOM 661 N N . TYR A 1 84 ? 2.378 -0.602 6.909 1.00 96.69 84 TYR A N 1
ATOM 662 C CA . TYR A 1 84 ? 2.492 -0.847 8.352 1.00 96.69 84 TYR A CA 1
ATOM 663 C C . TYR A 1 84 ? 2.826 0.414 9.142 1.00 96.69 84 TYR A C 1
ATOM 665 O O . TYR A 1 84 ? 2.209 0.659 10.175 1.00 96.69 84 TYR A O 1
ATOM 673 N N . GLU A 1 85 ? 3.700 1.271 8.613 1.00 97.88 85 GLU A N 1
ATOM 674 C CA . GLU A 1 85 ? 3.955 2.588 9.207 1.00 97.88 85 GLU A CA 1
ATOM 675 C C . GLU A 1 85 ? 2.674 3.431 9.295 1.00 97.88 85 GLU A C 1
ATOM 677 O O . GLU A 1 85 ? 2.457 4.130 10.284 1.00 97.88 85 GLU A O 1
ATOM 682 N N . LEU A 1 86 ? 1.784 3.337 8.298 1.00 98.25 86 LEU A N 1
ATOM 683 C CA . LEU A 1 86 ? 0.482 4.006 8.344 1.00 98.25 86 LEU A CA 1
ATOM 684 C C . LEU A 1 86 ? -0.421 3.449 9.445 1.00 98.25 86 LEU A C 1
ATOM 686 O O . LEU A 1 86 ? -1.003 4.240 10.185 1.00 98.25 86 LEU A O 1
ATOM 690 N N . CYS A 1 87 ? -0.512 2.123 9.576 1.00 97.06 87 CYS A N 1
ATOM 691 C CA . CYS A 1 87 ? -1.273 1.483 10.651 1.00 97.06 87 CYS A CA 1
ATOM 692 C C . CYS A 1 87 ? -0.771 1.920 12.034 1.00 97.06 87 CYS A C 1
ATOM 694 O O . CYS A 1 87 ? -1.576 2.257 12.896 1.00 97.06 87 CYS A O 1
ATOM 696 N N . ASN A 1 88 ? 0.552 1.972 12.219 1.00 97.31 88 ASN A N 1
ATOM 697 C CA . ASN A 1 88 ? 1.171 2.384 13.479 1.00 97.31 88 ASN A CA 1
ATOM 698 C C . ASN A 1 88 ? 0.947 3.873 13.776 1.00 97.31 88 ASN A C 1
ATOM 700 O O . ASN A 1 88 ? 0.693 4.248 14.917 1.00 97.31 88 ASN A O 1
ATOM 704 N N . THR A 1 89 ? 1.041 4.726 12.752 1.00 98.38 89 THR A N 1
ATOM 705 C CA . THR A 1 89 ? 0.935 6.185 12.917 1.00 98.38 89 THR A CA 1
ATOM 706 C C . THR A 1 89 ? -0.511 6.648 13.103 1.00 98.38 89 THR A C 1
ATOM 708 O O . THR A 1 89 ? -0.758 7.628 13.803 1.00 98.38 89 THR A O 1
ATOM 711 N N . PHE A 1 90 ? -1.477 5.967 12.479 1.00 98.00 90 PHE A N 1
ATOM 712 C CA . PHE A 1 90 ? -2.888 6.358 12.488 1.00 98.00 90 PHE A CA 1
ATOM 713 C C . PHE A 1 90 ? -3.787 5.206 12.967 1.00 98.00 90 PHE A C 1
ATOM 715 O O . PHE A 1 90 ? -4.578 4.689 12.171 1.00 98.00 90 PHE A O 1
ATOM 722 N N . PRO A 1 91 ? -3.726 4.814 14.254 1.00 97.50 91 PRO A N 1
ATOM 723 C CA . PRO A 1 91 ? -4.526 3.707 14.790 1.00 97.50 91 PRO A CA 1
ATOM 724 C C . PRO A 1 91 ? -6.044 3.948 14.703 1.00 97.50 91 PRO A C 1
ATOM 726 O O . PRO A 1 91 ? -6.830 3.008 14.721 1.00 97.50 91 PRO A O 1
ATOM 729 N N . GLN A 1 92 ? -6.483 5.203 14.562 1.00 95.75 92 GLN A N 1
ATOM 730 C CA . GLN A 1 92 ? -7.885 5.568 14.336 1.00 95.75 92 GLN A CA 1
ATOM 731 C C . GLN A 1 92 ? -8.369 5.346 12.888 1.00 95.75 92 GLN A C 1
ATOM 733 O O . GLN A 1 92 ? -9.556 5.512 12.590 1.00 95.75 92 GLN A O 1
ATOM 738 N N . CYS A 1 93 ? -7.460 5.024 11.966 1.00 97.50 93 CYS A N 1
ATOM 739 C CA . CYS A 1 93 ? -7.739 4.790 10.555 1.00 97.50 93 CYS A CA 1
ATOM 740 C C . CYS A 1 93 ? -7.624 3.301 10.220 1.00 97.50 93 CYS A C 1
ATOM 742 O O . CYS A 1 93 ? -6.803 2.572 10.762 1.00 97.50 93 CYS A O 1
ATOM 744 N N . ASN A 1 94 ? -8.425 2.857 9.257 1.00 97.44 94 ASN A N 1
ATOM 745 C CA . ASN A 1 94 ? -8.366 1.506 8.721 1.00 97.44 94 ASN A CA 1
ATOM 746 C C . ASN A 1 94 ? -7.615 1.523 7.389 1.00 97.44 94 ASN A C 1
ATOM 748 O O . ASN A 1 94 ? -8.014 2.240 6.459 1.00 97.44 94 ASN A O 1
ATOM 752 N N . PHE A 1 95 ? -6.566 0.709 7.292 1.00 97.94 95 PHE A N 1
ATOM 753 C CA . PHE A 1 95 ? -5.765 0.551 6.084 1.00 97.94 95 PHE A CA 1
ATOM 754 C C . PH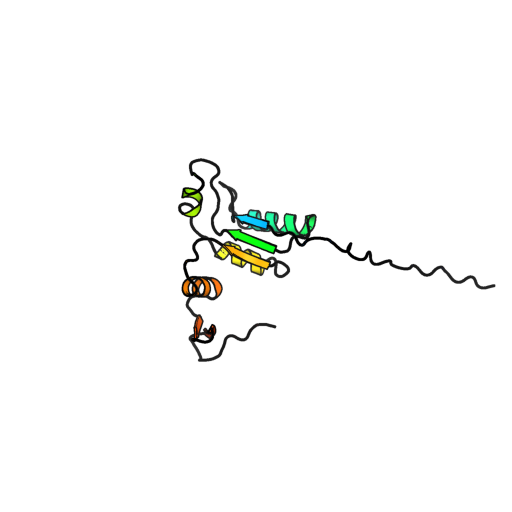E A 1 95 ? -5.925 -0.859 5.521 1.00 97.94 95 PHE A C 1
ATOM 756 O O . PHE A 1 95 ? -5.611 -1.848 6.174 1.00 97.94 95 PHE A O 1
ATOM 763 N N . TRP A 1 96 ? -6.381 -0.948 4.275 1.00 97.44 96 TRP A N 1
ATOM 764 C CA . TRP A 1 96 ? -6.434 -2.191 3.516 1.00 97.44 96 TRP A CA 1
ATOM 765 C C . TRP A 1 96 ? -5.264 -2.238 2.547 1.00 97.44 96 TRP A C 1
ATOM 767 O O . TRP A 1 96 ? -5.163 -1.418 1.625 1.00 97.44 96 TRP A O 1
ATOM 777 N N 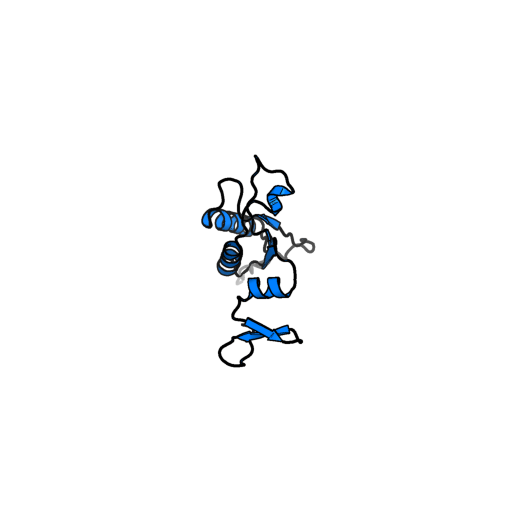. LEU A 1 97 ? -4.386 -3.213 2.751 1.00 97.31 97 LEU A N 1
ATOM 778 C CA . LEU A 1 97 ? -3.235 -3.434 1.896 1.00 97.31 97 LEU A CA 1
ATOM 779 C C . LEU A 1 97 ? -3.659 -3.945 0.511 1.00 97.31 97 LEU A C 1
ATOM 781 O O . LEU A 1 97 ? -4.506 -4.826 0.378 1.00 97.31 97 LEU A O 1
ATOM 785 N N . ASN A 1 98 ? -3.055 -3.399 -0.544 1.00 97.19 98 ASN A N 1
ATOM 786 C CA . ASN A 1 98 ? -3.298 -3.803 -1.923 1.00 97.19 98 ASN A CA 1
ATOM 787 C C . ASN A 1 98 ? -1.990 -3.927 -2.725 1.00 97.19 98 ASN A C 1
ATOM 789 O O . ASN A 1 98 ? -1.048 -3.157 -2.544 1.00 97.19 98 ASN A O 1
ATOM 793 N N . GLY A 1 99 ? -1.988 -4.851 -3.690 1.00 96.50 99 GLY A N 1
ATOM 794 C CA . GLY A 1 99 ? -0.914 -5.046 -4.665 1.00 96.50 99 GLY A CA 1
ATOM 795 C C . GLY A 1 99 ? -0.033 -6.252 -4.343 1.00 96.50 99 GLY A C 1
ATOM 796 O O . GLY A 1 99 ? 0.516 -6.341 -3.254 1.00 96.50 99 GLY A O 1
ATOM 797 N N . GLY A 1 100 ? 0.123 -7.163 -5.309 1.00 95.19 100 GLY A N 1
ATOM 798 C CA . GLY A 1 100 ? 1.048 -8.301 -5.213 1.00 95.19 100 GLY A CA 1
ATOM 799 C C . GLY A 1 100 ? 0.649 -9.433 -4.267 1.00 95.19 100 GLY A C 1
ATOM 800 O O . GLY A 1 100 ? 1.496 -10.259 -3.974 1.00 95.19 100 GLY A O 1
ATOM 801 N N . ILE A 1 101 ? -0.597 -9.481 -3.794 1.00 95.19 101 ILE A N 1
ATOM 802 C CA . ILE A 1 101 ? -1.114 -10.566 -2.948 1.00 95.19 101 ILE A CA 1
ATOM 803 C C . ILE A 1 101 ? -1.793 -11.587 -3.866 1.00 95.19 101 ILE A C 1
ATOM 805 O O . ILE A 1 101 ? -2.692 -11.211 -4.618 1.00 95.19 101 ILE A O 1
ATOM 809 N N . TRP A 1 102 ? -1.346 -12.843 -3.835 1.00 93.12 102 TRP A N 1
ATOM 810 C CA . TRP A 1 102 ? -1.729 -13.868 -4.821 1.00 93.12 102 TRP A CA 1
ATOM 811 C C . TRP A 1 102 ? -2.683 -14.910 -4.248 1.00 93.12 102 TRP A C 1
ATOM 813 O O . TRP A 1 102 ? -3.616 -15.333 -4.924 1.00 93.12 102 TRP A O 1
ATOM 823 N N . ASP A 1 103 ? -2.464 -15.288 -2.993 1.00 94.19 103 ASP A N 1
ATOM 824 C CA . ASP A 1 103 ? -3.246 -16.285 -2.280 1.00 94.19 103 ASP A CA 1
ATOM 825 C C . ASP A 1 103 ? -3.322 -15.942 -0.783 1.00 94.19 103 ASP A C 1
ATOM 827 O O . ASP A 1 103 ? -2.712 -14.980 -0.301 1.00 94.19 103 ASP A O 1
ATOM 831 N N . LEU A 1 104 ? -4.114 -16.724 -0.049 1.00 90.75 104 LEU A N 1
ATOM 832 C CA . LEU A 1 104 ? -4.344 -16.519 1.381 1.00 90.75 104 LEU A CA 1
ATOM 833 C C . LEU A 1 104 ? -3.095 -16.774 2.228 1.00 90.75 104 LEU A C 1
ATOM 835 O O . LEU A 1 104 ? -2.929 -16.119 3.256 1.00 90.75 104 LEU A O 1
ATOM 839 N N . LYS A 1 105 ? -2.215 -17.694 1.812 1.00 88.50 105 LYS A N 1
ATOM 840 C CA . LYS A 1 105 ? -0.966 -17.961 2.527 1.00 88.50 105 LYS A CA 1
ATOM 841 C C . LYS A 1 105 ? -0.051 -16.745 2.418 1.00 88.50 105 LYS A C 1
ATOM 843 O O . LYS A 1 105 ? 0.383 -16.229 3.437 1.00 88.50 105 LYS A O 1
ATOM 848 N N . HIS A 1 106 ? 0.146 -16.223 1.211 1.00 91.44 106 HIS A N 1
ATOM 849 C CA . HIS A 1 106 ? 0.937 -15.022 0.979 1.00 91.44 106 HIS A CA 1
ATOM 850 C C . HIS A 1 106 ? 0.362 -13.817 1.732 1.00 91.44 106 HIS A C 1
ATOM 852 O O . HIS A 1 106 ? 1.112 -13.053 2.330 1.00 91.44 106 HIS A O 1
ATOM 858 N N . ALA A 1 107 ? -0.966 -13.659 1.757 1.00 92.69 107 ALA A N 1
ATOM 859 C CA . ALA A 1 107 ? -1.609 -12.605 2.540 1.00 92.69 107 ALA A CA 1
ATOM 860 C C . ALA A 1 107 ? -1.286 -12.711 4.042 1.00 92.69 107 ALA A C 1
ATOM 862 O O . ALA A 1 107 ? -1.009 -11.693 4.675 1.00 92.69 107 ALA A O 1
ATOM 863 N N . ARG A 1 108 ? -1.300 -13.931 4.599 1.00 90.25 108 ARG A N 1
ATOM 864 C CA 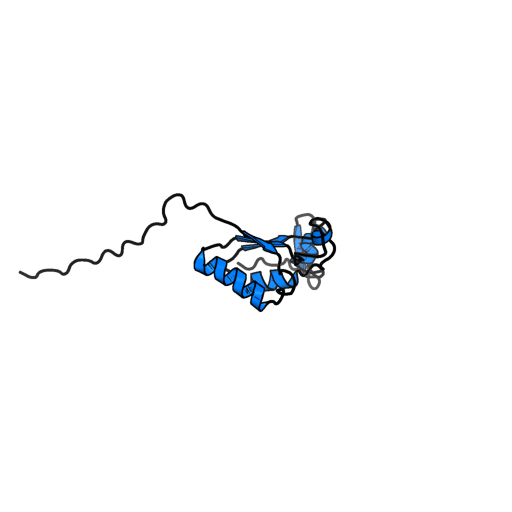. ARG A 1 108 ? -0.944 -14.202 6.000 1.00 90.25 108 ARG A CA 1
ATOM 865 C C . ARG A 1 108 ? 0.534 -13.931 6.271 1.00 90.25 108 ARG A C 1
ATOM 867 O O . ARG A 1 108 ? 0.833 -13.205 7.211 1.00 90.25 108 ARG A O 1
ATOM 874 N N . ASP A 1 109 ? 1.426 -14.439 5.422 1.00 89.31 109 ASP A N 1
ATOM 875 C CA . ASP A 1 109 ? 2.875 -14.229 5.544 1.00 89.31 109 ASP A CA 1
ATOM 876 C C . ASP A 1 109 ? 3.201 -12.725 5.531 1.00 89.31 109 ASP A C 1
ATOM 878 O O . ASP A 1 109 ? 3.969 -12.235 6.353 1.00 89.31 109 ASP A O 1
ATOM 882 N N . ILE A 1 110 ? 2.542 -11.958 4.654 1.00 92.31 110 ILE A N 1
ATOM 883 C CA . ILE A 1 110 ? 2.670 -10.501 4.620 1.00 92.31 110 ILE A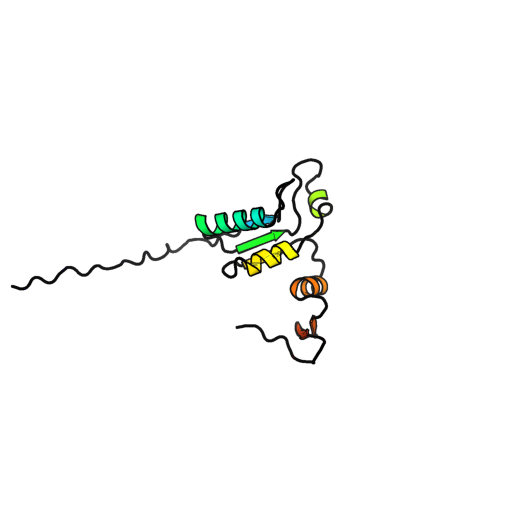 CA 1
ATOM 884 C C . ILE A 1 110 ? 2.173 -9.887 5.936 1.00 92.31 110 ILE A C 1
ATOM 886 O O . ILE A 1 110 ? 2.905 -9.110 6.546 1.00 92.31 110 ILE A O 1
ATOM 890 N N . ALA A 1 111 ? 0.946 -10.202 6.363 1.00 89.94 111 ALA A N 1
ATOM 891 C CA . ALA A 1 111 ? 0.286 -9.541 7.491 1.00 89.94 111 ALA A CA 1
ATOM 892 C C . ALA A 1 111 ? 0.917 -9.853 8.858 1.00 89.94 111 ALA A C 1
ATOM 894 O O . ALA A 1 111 ? 0.914 -8.990 9.734 1.00 89.94 111 ALA A O 1
ATOM 895 N N . PHE A 1 112 ? 1.441 -11.066 9.038 1.00 87.12 112 PHE A N 1
ATOM 896 C CA . PHE A 1 112 ? 1.891 -11.573 10.337 1.00 87.12 112 PHE A CA 1
ATOM 897 C C . PHE A 1 112 ? 3.382 -11.943 10.375 1.00 87.12 112 PHE A C 1
ATOM 899 O O . PHE A 1 112 ? 3.934 -12.126 11.459 1.00 87.12 112 PHE A O 1
ATOM 906 N N . GLY A 1 113 ? 4.048 -12.009 9.220 1.00 83.50 113 GLY A N 1
ATOM 907 C CA . GLY A 1 113 ? 5.427 -12.473 9.091 1.00 83.50 113 GLY A CA 1
ATOM 908 C C . GLY A 1 113 ? 5.553 -14.001 9.062 1.00 83.50 113 GLY A C 1
ATOM 909 O O . GLY A 1 113 ? 4.632 -14.738 9.409 1.00 83.50 113 GLY A O 1
ATOM 910 N N . ASP A 1 114 ? 6.737 -14.487 8.682 1.00 75.56 114 ASP A N 1
ATOM 911 C CA . ASP A 1 114 ? 7.013 -15.921 8.475 1.00 75.56 114 ASP A CA 1
ATOM 912 C C . ASP A 1 114 ? 6.998 -16.772 9.764 1.00 75.56 114 ASP A C 1
ATOM 914 O O . ASP A 1 114 ? 6.920 -18.006 9.705 1.00 75.56 114 ASP A O 1
ATOM 918 N N . GLY A 1 115 ? 7.077 -16.115 10.927 1.00 74.31 115 GLY A N 1
ATOM 919 C CA . GLY A 1 115 ? 7.100 -16.741 12.254 1.00 74.31 115 GLY A CA 1
ATOM 920 C C . GLY A 1 115 ? 5.728 -17.162 12.786 1.00 74.31 115 GLY A C 1
ATOM 921 O O . GLY A 1 115 ? 5.658 -17.773 13.853 1.00 74.31 115 GLY A O 1
ATOM 922 N N . VAL A 1 116 ? 4.649 -16.854 12.056 1.00 82.44 116 VAL A N 1
ATOM 923 C CA . VAL A 1 116 ? 3.285 -17.240 12.421 1.00 82.44 116 VAL A CA 1
ATOM 924 C C . VAL A 1 116 ? 2.803 -18.385 11.535 1.00 82.44 116 VAL A C 1
ATOM 926 O O . VAL A 1 116 ? 2.744 -18.272 10.310 1.00 82.44 116 VAL A O 1
ATOM 929 N N . LYS A 1 117 ? 2.430 -19.507 12.155 1.00 82.31 117 LYS A N 1
ATOM 930 C CA . LYS A 1 117 ? 1.769 -20.633 11.482 1.00 82.31 117 LYS A CA 1
ATOM 931 C C . LYS A 1 117 ? 0.277 -20.582 11.731 1.00 82.31 117 LYS A C 1
ATOM 933 O O . LYS A 1 117 ? -0.151 -20.122 12.776 1.00 82.31 117 LYS A O 1
ATOM 938 N N . PHE A 1 118 ? -0.494 -21.079 10.775 1.00 83.75 118 PHE A N 1
ATOM 939 C CA . PHE A 1 118 ? -1.944 -21.140 10.874 1.00 83.75 118 PHE A CA 1
ATOM 940 C C . PHE A 1 118 ? -2.410 -22.582 10.716 1.00 83.75 118 PHE A C 1
ATOM 942 O O . PHE A 1 118 ? -1.916 -23.278 9.825 1.00 83.75 118 PHE A O 1
ATOM 949 N N . ASP A 1 119 ? -3.348 -23.012 11.553 1.00 84.25 119 ASP A N 1
ATOM 950 C CA . ASP A 1 119 ? -4.001 -24.316 11.422 1.00 84.25 119 ASP A CA 1
ATOM 951 C C . ASP A 1 119 ? -5.121 -24.305 10.357 1.00 84.25 119 ASP A C 1
ATOM 953 O O . ASP A 1 119 ? -5.282 -23.343 9.590 1.00 84.25 119 ASP A O 1
ATOM 957 N N . CYS A 1 120 ? -5.877 -25.405 10.270 1.00 83.88 120 CYS A N 1
ATOM 958 C CA . CYS A 1 120 ? -6.989 -25.547 9.329 1.00 83.88 120 CYS A CA 1
ATOM 959 C C . CYS A 1 120 ? -8.205 -24.675 9.669 1.00 83.88 120 CYS A C 1
ATOM 961 O O . CYS A 1 120 ? -8.967 -24.346 8.760 1.00 83.88 120 CYS A O 1
ATOM 963 N N . ASP A 1 121 ? -8.347 -24.262 10.929 1.00 86.38 121 ASP A N 1
ATOM 964 C CA . ASP A 1 121 ? -9.410 -23.366 11.388 1.00 86.38 121 ASP A CA 1
ATOM 965 C C . ASP A 1 121 ? -9.016 -21.887 11.206 1.00 86.38 121 ASP A C 1
ATOM 967 O O . ASP A 1 121 ? -9.847 -20.984 11.297 1.00 86.38 121 ASP A O 1
ATOM 971 N N . GLY A 1 122 ? -7.750 -21.632 10.857 1.00 81.06 122 GLY A N 1
ATOM 972 C CA . GLY A 1 122 ? -7.202 -20.302 10.624 1.00 81.06 122 GLY A CA 1
ATOM 973 C C . GLY A 1 122 ? -6.688 -19.620 11.889 1.00 81.06 122 GLY A C 1
ATOM 974 O O . GLY A 1 122 ? -6.465 -18.410 11.852 1.00 81.06 122 GLY A O 1
ATOM 975 N N . VAL A 1 123 ? -6.468 -20.369 12.971 1.00 84.69 123 VAL A N 1
ATOM 976 C CA . VAL A 1 123 ? -5.877 -19.871 14.218 1.00 84.69 123 VAL A CA 1
ATOM 977 C C . VAL A 1 123 ? -4.361 -19.768 14.056 1.00 84.69 123 VAL A C 1
ATOM 979 O O . VAL A 1 123 ? -3.722 -20.695 13.561 1.00 84.69 123 VAL A O 1
ATOM 982 N N . GLY A 1 124 ? -3.793 -18.614 14.421 1.00 82.81 124 GLY A N 1
ATOM 983 C CA . GLY A 1 124 ? -2.364 -18.312 14.301 1.00 82.81 124 GLY A CA 1
ATOM 984 C C . GLY A 1 124 ? -1.557 -18.648 15.563 1.00 82.81 124 GLY A C 1
ATOM 985 O O . GLY A 1 124 ? -1.997 -18.343 16.671 1.00 82.81 124 GLY A O 1
ATOM 986 N N . TYR A 1 125 ? -0.351 -19.196 15.399 1.00 83.00 125 TYR A N 1
ATOM 987 C CA . TYR A 1 125 ? 0.573 -19.599 16.470 1.00 83.00 125 TYR A CA 1
ATOM 988 C C . TYR A 1 125 ? 1.993 -19.101 16.179 1.00 83.00 125 TYR A C 1
ATOM 990 O O . TYR A 1 125 ? 2.444 -19.177 15.032 1.00 83.00 125 TYR A O 1
ATOM 998 N N . ILE A 1 126 ? 2.708 -18.617 17.200 1.00 80.75 126 ILE A N 1
ATOM 999 C CA . ILE A 1 126 ? 4.117 -18.205 17.074 1.00 80.75 126 ILE A CA 1
ATOM 1000 C C . ILE A 1 126 ? 5.009 -19.421 17.311 1.00 80.75 126 ILE A C 1
ATOM 1002 O O . ILE A 1 126 ? 4.845 -20.148 18.286 1.00 80.75 126 ILE A O 1
ATOM 1006 N N . GLN A 1 127 ? 5.970 -19.639 16.420 1.00 64.12 127 GLN A N 1
ATOM 1007 C CA . GLN A 1 127 ? 6.877 -20.780 16.473 1.00 64.12 127 GLN A CA 1
ATOM 1008 C C . GLN A 1 127 ? 7.951 -20.597 17.563 1.00 64.12 127 GLN A C 1
ATOM 1010 O O . GLN A 1 127 ? 9.099 -20.368 17.232 1.00 64.12 127 GLN A O 1
ATOM 1015 N N . ASP A 1 128 ? 7.568 -20.668 18.841 1.00 56.91 128 ASP A N 1
ATOM 1016 C CA . ASP A 1 128 ? 8.489 -20.897 19.975 1.00 56.91 128 ASP A CA 1
ATOM 1017 C C . ASP A 1 128 ? 7.806 -21.535 21.198 1.00 56.91 128 ASP A C 1
ATOM 1019 O O . ASP A 1 128 ? 8.475 -22.143 22.021 1.00 56.91 128 ASP A O 1
ATOM 1023 N N . ASN A 1 129 ? 6.478 -21.501 21.284 1.00 51.69 129 ASN A N 1
ATOM 1024 C CA . ASN A 1 129 ? 5.643 -22.353 22.133 1.00 51.69 129 ASN A CA 1
ATOM 1025 C C . ASN A 1 129 ? 4.299 -22.462 21.405 1.00 51.69 129 ASN A C 1
ATOM 1027 O O . ASN A 1 129 ? 3.912 -21.499 20.756 1.00 51.69 129 ASN A O 1
ATOM 1031 N N . ASN A 1 130 ? 3.576 -23.580 21.481 1.00 53.66 130 ASN A N 1
ATOM 1032 C CA . ASN A 1 130 ? 2.252 -23.770 20.850 1.00 53.66 130 ASN A CA 1
ATOM 1033 C C . ASN A 1 130 ? 1.142 -22.820 21.388 1.00 53.66 130 ASN A C 1
ATOM 1035 O O . ASN A 1 130 ? -0.031 -23.189 21.426 1.00 53.66 130 ASN A O 1
ATOM 1039 N N . ASP A 1 131 ? 1.484 -21.612 21.827 1.00 55.81 131 ASP A N 1
ATOM 1040 C CA . ASP A 1 131 ? 0.566 -20.614 22.334 1.00 55.81 131 ASP A CA 1
ATOM 1041 C C . ASP A 1 131 ? -0.110 -19.873 21.166 1.00 55.81 131 ASP A C 1
ATOM 1043 O O . ASP A 1 131 ? 0.570 -19.336 20.280 1.00 55.81 131 ASP A O 1
ATOM 1047 N N . PRO A 1 132 ? -1.454 -19.828 21.137 1.00 57.28 132 PRO A N 1
ATOM 1048 C CA . PRO A 1 132 ? -2.180 -19.061 20.139 1.00 57.28 132 PRO A CA 1
ATOM 1049 C C . PRO A 1 132 ? -1.896 -17.566 20.304 1.00 57.28 132 PRO A C 1
ATOM 1051 O O . PRO A 1 132 ? -1.780 -17.048 21.420 1.00 57.28 132 PRO A O 1
ATOM 1054 N N . ILE A 1 133 ? -1.823 -16.857 19.177 1.00 58.72 133 ILE A N 1
ATOM 1055 C CA . ILE A 1 133 ? -1.747 -15.396 19.161 1.00 58.72 133 ILE A CA 1
ATOM 1056 C C . ILE A 1 133 ? -3.015 -14.867 19.826 1.00 58.72 133 ILE A C 1
ATOM 1058 O O . ILE A 1 133 ? -4.108 -14.970 19.273 1.00 58.72 133 ILE A O 1
ATOM 1062 N N . LYS A 1 134 ? -2.872 -14.304 21.028 1.00 49.16 134 LYS A N 1
ATOM 1063 C CA . LYS A 1 134 ? -3.966 -13.581 21.673 1.00 49.16 134 LYS A CA 1
ATOM 1064 C C . LYS A 1 134 ? -4.253 -12.332 20.849 1.00 49.16 134 LYS A C 1
ATOM 1066 O O . LYS A 1 134 ? -3.363 -11.497 20.669 1.00 49.16 134 LYS A O 1
ATOM 1071 N N . GLU A 1 135 ? -5.481 -12.211 20.354 1.00 43.06 135 GLU A N 1
ATOM 1072 C CA . GLU A 1 135 ? -5.988 -10.938 19.848 1.00 43.06 135 GLU A CA 1
ATOM 1073 C C . GLU A 1 135 ? -5.790 -9.889 20.950 1.00 43.06 135 GLU A C 1
ATOM 1075 O O . GLU A 1 135 ? -6.153 -10.110 22.107 1.00 43.06 135 GLU A O 1
ATOM 1080 N N . LYS A 1 136 ? -5.119 -8.780 20.623 1.00 37.72 136 LYS A N 1
ATOM 1081 C CA . LYS A 1 136 ? -5.071 -7.632 21.528 1.00 37.72 136 LYS A CA 1
ATOM 1082 C C . LYS A 1 136 ? -6.452 -6.976 21.485 1.00 37.72 136 LYS A C 1
ATOM 1084 O O . LYS A 1 136 ? -6.829 -6.483 20.423 1.00 37.72 136 LYS A O 1
ATOM 1089 N N . GLU A 1 137 ? -7.170 -7.033 22.607 1.00 36.06 137 GLU A N 1
ATOM 1090 C CA . GLU A 1 137 ? -8.397 -6.260 22.871 1.00 36.06 137 GLU A CA 1
ATOM 1091 C C . GLU A 1 137 ? -8.163 -4.745 22.771 1.00 36.06 137 GLU A C 1
ATOM 1093 O O . GLU A 1 137 ? -7.058 -4.280 23.150 1.00 36.06 137 GLU A O 1
#

InterPro domains:
  IPR004653 tRNA-dihydrouridine(20/20a) synthase [PTHR42907] (19-110)
  IPR013785 Aldolase-type TIM barrel [G3DSA:3.20.20.70] (8-125)
  IPR035587 DUS-like, FMN-binding domain [PF01207] (20-110)

Secondary structure (DSSP, 8-state):
---PPP-------PPPTT-PPP-EEEES-BTTB--HHHHHHHHHHHHHHH---EEEEESS-B-SSSS-TTHHHHSSPP-SHHHHHHHHH-TTSEEEEESS--SHHHHHHHHH-TTEEE-TT--EEETTSS-B-----

Solvent-accessible surface area (backbone atoms only — not comparable to full-atom values): 8645 Å² total; per-residue (Å²): 137,87,80,80,81,85,82,83,75,82,74,74,80,72,77,68,97,75,76,75,87,64,71,48,77,50,54,54,21,47,71,88,54,56,49,67,69,59,46,53,50,53,52,49,50,45,28,74,77,64,71,44,43,38,37,36,38,28,28,29,41,40,52,89,63,101,47,55,81,68,50,46,73,68,67,50,66,79,45,63,67,64,56,52,52,45,48,72,72,37,73,88,40,47,76,43,84,35,78,95,70,86,48,73,65,55,44,43,38,70,75,66,34,86,59,47,48,65,56,96,91,63,55,44,27,44,85,86,51,98,50,65,65,73,81,82,129

pLDDT: mean 84.24, std 19.75, range [36.06, 98.56]